Protein AF-A0A380DPL1-F1 (afdb_monomer)

Structure (mmCIF, N/CA/C/O backbone):
data_AF-A0A380DPL1-F1
#
_entry.id   AF-A0A380DPL1-F1
#
loop_
_atom_site.group_PDB
_atom_site.id
_atom_site.type_symbol
_atom_site.label_atom_id
_atom_site.label_alt_id
_atom_site.label_comp_id
_atom_site.label_asym_id
_atom_site.label_entity_id
_atom_site.label_seq_id
_atom_site.pdbx_PDB_ins_code
_atom_site.Cartn_x
_atom_site.Cartn_y
_atom_site.Cartn_z
_atom_site.occupancy
_atom_site.B_iso_or_equiv
_atom_site.auth_seq_id
_atom_site.auth_comp_id
_atom_site.auth_asym_id
_atom_site.auth_atom_id
_atom_site.pdbx_PDB_model_num
ATOM 1 N N . MET A 1 1 ? -5.074 -8.456 -5.745 1.00 85.00 1 MET A N 1
ATOM 2 C CA . MET A 1 1 ? -3.874 -8.531 -4.881 1.00 85.00 1 MET A CA 1
ATOM 3 C C . MET A 1 1 ? -4.237 -8.277 -3.425 1.00 85.00 1 MET A C 1
ATOM 5 O O . MET A 1 1 ? -4.186 -9.215 -2.650 1.00 85.00 1 MET A O 1
ATOM 9 N N . LEU A 1 2 ? -4.712 -7.082 -3.055 1.00 87.88 2 LEU A N 1
ATOM 10 C CA . LEU A 1 2 ? -4.949 -6.735 -1.643 1.00 87.88 2 LEU A CA 1
ATOM 11 C C . LEU A 1 2 ? -5.940 -7.654 -0.896 1.00 87.88 2 LEU A C 1
ATOM 13 O O . LEU A 1 2 ? -5.696 -7.966 0.258 1.00 87.88 2 LEU A O 1
ATOM 17 N N . HIS A 1 3 ? -7.007 -8.142 -1.541 1.00 87.31 3 HIS A N 1
ATOM 18 C CA . HIS A 1 3 ? -7.990 -9.024 -0.885 1.00 87.31 3 HIS A CA 1
ATOM 19 C C . HIS A 1 3 ? -7.442 -10.418 -0.524 1.00 87.31 3 HIS A C 1
ATOM 21 O O . HIS A 1 3 ? -7.768 -10.959 0.528 1.00 87.31 3 HIS A O 1
ATOM 27 N N . ASN A 1 4 ? -6.599 -10.995 -1.385 1.00 88.62 4 ASN A N 1
ATOM 28 C CA . ASN A 1 4 ? -6.141 -12.385 -1.254 1.00 88.62 4 ASN A CA 1
ATOM 29 C C . ASN A 1 4 ? -4.761 -12.498 -0.591 1.00 88.62 4 ASN A C 1
ATOM 31 O O . ASN A 1 4 ? -4.301 -13.603 -0.322 1.00 88.62 4 ASN A O 1
ATOM 35 N N . GLY A 1 5 ? -4.094 -11.366 -0.357 1.00 90.31 5 GLY A N 1
ATOM 36 C CA . GLY A 1 5 ? -2.655 -11.340 -0.128 1.00 90.31 5 GLY A CA 1
ATOM 37 C C . GLY A 1 5 ? -1.856 -11.536 -1.420 1.00 90.31 5 GLY A C 1
ATOM 38 O O . GLY A 1 5 ? -2.404 -11.850 -2.483 1.00 90.31 5 GLY A O 1
ATOM 39 N N . PHE A 1 6 ? -0.559 -11.260 -1.344 1.00 92.94 6 PHE A N 1
ATOM 40 C CA . PHE A 1 6 ? 0.377 -11.356 -2.463 1.00 92.94 6 PHE A CA 1
ATOM 41 C C . PHE A 1 6 ? 1.820 -11.441 -1.958 1.00 92.94 6 PHE A C 1
ATOM 43 O O . PHE A 1 6 ? 2.111 -11.048 -0.832 1.00 92.94 6 PHE A O 1
ATOM 50 N N . GLU A 1 7 ? 2.733 -11.907 -2.805 1.00 91.69 7 GLU A N 1
ATOM 51 C CA . GLU A 1 7 ? 4.172 -11.859 -2.535 1.00 91.69 7 GLU A CA 1
ATOM 52 C C . GLU A 1 7 ? 4.814 -10.689 -3.281 1.00 91.69 7 GLU A C 1
ATOM 54 O O . GLU A 1 7 ? 4.467 -10.405 -4.431 1.00 91.69 7 GLU A O 1
ATOM 59 N N . ILE A 1 8 ? 5.734 -9.989 -2.617 1.00 87.69 8 ILE A N 1
ATOM 60 C CA . ILE A 1 8 ? 6.501 -8.889 -3.202 1.00 87.69 8 ILE A CA 1
ATOM 61 C C . ILE A 1 8 ? 7.941 -8.941 -2.690 1.00 87.69 8 ILE A C 1
ATOM 63 O O . ILE A 1 8 ? 8.200 -8.873 -1.486 1.00 87.69 8 ILE A O 1
ATOM 67 N N . GLY A 1 9 ? 8.894 -9.142 -3.604 1.00 84.94 9 GLY A N 1
ATOM 68 C CA . GLY A 1 9 ? 10.265 -9.499 -3.234 1.00 84.94 9 GLY A CA 1
ATOM 69 C C . GLY A 1 9 ? 10.291 -10.772 -2.380 1.00 84.94 9 GLY A C 1
ATOM 70 O O . GLY A 1 9 ? 9.834 -11.821 -2.821 1.00 84.94 9 GLY A O 1
ATOM 71 N N . ASN A 1 10 ? 10.779 -10.658 -1.141 1.00 88.62 10 ASN A N 1
ATOM 72 C CA . ASN A 1 10 ? 10.839 -11.766 -0.176 1.00 88.62 10 ASN A CA 1
ATOM 73 C C . ASN A 1 10 ? 9.717 -11.713 0.880 1.00 88.62 10 ASN A C 1
ATOM 75 O O . ASN A 1 10 ? 9.723 -12.502 1.825 1.00 88.62 10 ASN A O 1
ATOM 79 N N . ALA A 1 11 ? 8.791 -10.755 0.778 1.00 86.94 11 ALA A N 1
ATOM 80 C CA . ALA A 1 11 ? 7.723 -10.568 1.750 1.00 86.94 11 ALA A CA 1
ATOM 81 C C . ALA A 1 11 ? 6.427 -11.235 1.279 1.00 86.94 11 ALA 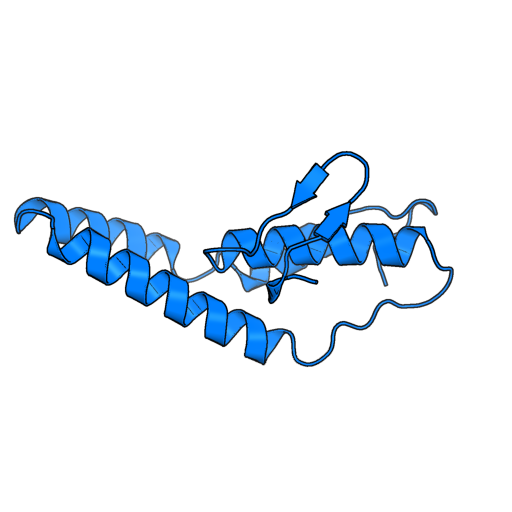A C 1
ATOM 83 O O . ALA A 1 11 ? 5.951 -10.967 0.176 1.00 86.94 11 ALA A O 1
ATOM 84 N N . ASN A 1 12 ? 5.819 -12.041 2.155 1.00 92.19 12 ASN A N 1
ATOM 85 C CA . ASN A 1 12 ? 4.455 -12.528 1.976 1.00 92.19 12 ASN A CA 1
ATOM 86 C C . ASN A 1 12 ? 3.483 -11.570 2.677 1.00 92.19 12 ASN A C 1
ATOM 88 O O . ASN A 1 12 ? 3.479 -11.440 3.904 1.00 92.19 12 ASN A O 1
ATOM 92 N N . VAL A 1 13 ? 2.701 -10.847 1.883 1.00 92.69 13 VAL A N 1
ATOM 93 C CA . VAL A 1 13 ? 1.848 -9.748 2.324 1.00 92.69 13 VAL A CA 1
ATOM 94 C C . VAL A 1 13 ? 0.413 -10.240 2.468 1.00 92.69 13 VAL A C 1
ATOM 96 O O . VAL A 1 13 ? -0.229 -10.645 1.502 1.00 92.69 13 VAL A O 1
ATOM 99 N N . THR A 1 14 ? -0.123 -10.170 3.686 1.00 93.44 14 THR A N 1
ATOM 100 C CA . THR A 1 14 ? -1.518 -10.533 3.975 1.00 93.44 14 THR A CA 1
ATOM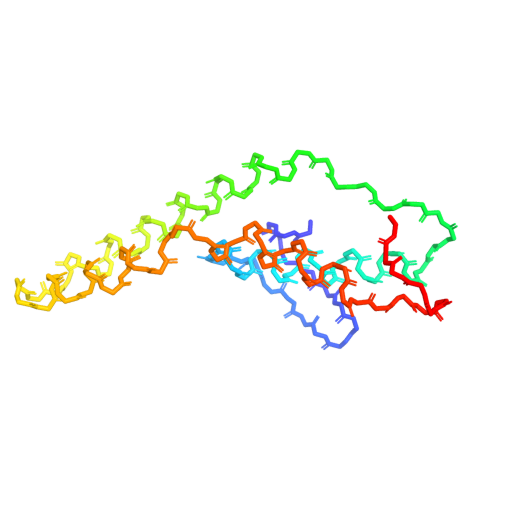 101 C C . THR A 1 14 ? -2.488 -9.390 3.680 1.00 93.44 14 THR A C 1
ATOM 103 O O . THR A 1 14 ? -2.093 -8.220 3.688 1.00 93.44 14 THR A O 1
ATOM 106 N N . SER A 1 15 ? -3.779 -9.717 3.534 1.00 91.06 15 SER A N 1
ATOM 107 C CA . SER A 1 15 ? -4.840 -8.719 3.349 1.00 91.06 15 SER A CA 1
ATOM 108 C C . SER A 1 15 ? -4.795 -7.628 4.429 1.00 91.06 15 SER A C 1
ATOM 110 O O . SER A 1 15 ? -4.709 -7.949 5.623 1.00 91.06 15 SER A O 1
ATOM 112 N N . PRO A 1 16 ? -4.873 -6.343 4.043 1.00 89.06 16 PRO A N 1
ATOM 113 C CA . PRO A 1 16 ? -4.800 -5.239 4.986 1.00 89.06 16 PRO A CA 1
ATOM 114 C C . PRO A 1 16 ? -6.036 -5.223 5.894 1.00 89.06 16 PRO A C 1
ATOM 116 O O . PRO A 1 16 ? -7.142 -5.565 5.478 1.00 89.06 16 PRO A O 1
ATOM 119 N N . LYS A 1 17 ? -5.839 -4.817 7.154 1.00 84.94 17 LYS A N 1
ATOM 120 C CA . LYS A 1 17 ? -6.903 -4.695 8.176 1.00 84.94 17 LYS A CA 1
ATOM 121 C C . LYS A 1 17 ? -7.194 -3.245 8.577 1.00 84.94 17 LYS A C 1
ATOM 123 O O . LYS A 1 17 ? -7.996 -3.004 9.479 1.00 84.94 17 LYS A O 1
ATOM 128 N N . SER A 1 18 ? -6.510 -2.296 7.939 1.00 82.19 18 SER A N 1
ATOM 129 C CA . SER A 1 18 ? -6.671 -0.860 8.148 1.00 82.19 18 SER A CA 1
ATOM 130 C C . SER A 1 18 ? -6.430 -0.094 6.847 1.00 82.19 18 SER A C 1
ATOM 132 O O . SER A 1 18 ? -5.731 -0.594 5.958 1.00 82.19 18 SER A O 1
ATOM 134 N N . ILE A 1 19 ? -6.969 1.123 6.749 1.00 81.56 19 ILE A N 1
ATOM 135 C CA . ILE A 1 19 ? -6.722 2.020 5.612 1.00 81.56 19 ILE A CA 1
ATOM 136 C C . ILE A 1 19 ? -5.234 2.368 5.463 1.00 81.56 19 ILE A C 1
ATOM 138 O O . ILE A 1 19 ? -4.728 2.381 4.348 1.00 81.56 19 ILE A O 1
ATOM 142 N N . GLN A 1 20 ? -4.507 2.544 6.569 1.00 81.12 20 GLN A N 1
ATOM 143 C CA . GLN A 1 20 ? -3.071 2.837 6.551 1.00 81.12 20 GLN A CA 1
ATOM 144 C C . GLN A 1 20 ? -2.271 1.673 5.961 1.00 81.12 20 GLN A C 1
ATOM 146 O O . GLN A 1 20 ? -1.448 1.867 5.072 1.00 81.12 20 GLN A O 1
ATOM 151 N N . THR A 1 21 ? -2.543 0.443 6.411 1.00 85.00 21 THR A N 1
ATOM 152 C CA . THR A 1 21 ? -1.871 -0.748 5.869 1.00 85.00 21 THR A CA 1
ATOM 153 C C . THR A 1 21 ? -2.207 -0.946 4.392 1.00 85.00 21 THR A C 1
ATOM 155 O O . THR A 1 21 ? -1.332 -1.304 3.612 1.00 85.00 21 THR A O 1
ATOM 158 N N . ALA A 1 22 ? -3.460 -0.701 4.001 1.00 86.94 22 ALA A N 1
ATOM 159 C CA . ALA A 1 22 ? -3.877 -0.768 2.606 1.00 86.94 22 ALA A CA 1
ATOM 160 C C . ALA A 1 22 ? -3.144 0.263 1.733 1.00 86.94 22 ALA A C 1
ATOM 162 O O . ALA A 1 22 ? -2.661 -0.101 0.665 1.00 86.94 22 ALA A O 1
ATOM 163 N N . SER A 1 23 ? -3.029 1.507 2.208 1.00 85.62 23 SER A N 1
ATOM 164 C CA . SER A 1 23 ? -2.307 2.595 1.541 1.00 85.62 23 SER A CA 1
ATOM 165 C C . SER A 1 23 ? -0.838 2.231 1.307 1.00 85.62 23 SER A C 1
ATOM 167 O O . SER A 1 23 ? -0.389 2.180 0.166 1.00 85.62 23 SER A O 1
ATOM 169 N N . ALA A 1 24 ? -0.124 1.825 2.362 1.00 85.62 24 ALA A N 1
ATOM 170 C CA . ALA A 1 24 ? 1.285 1.445 2.268 1.00 85.62 24 ALA A CA 1
ATOM 171 C C . ALA A 1 24 ? 1.517 0.253 1.318 1.00 85.62 24 ALA A C 1
ATOM 173 O O . ALA A 1 24 ? 2.454 0.246 0.523 1.00 85.62 24 ALA A O 1
ATOM 174 N N . GLN A 1 25 ? 0.649 -0.765 1.356 1.00 89.75 25 GLN A N 1
ATOM 175 C CA . GLN A 1 25 ? 0.737 -1.894 0.422 1.00 89.75 25 GLN A CA 1
ATOM 176 C C . GLN A 1 25 ? 0.506 -1.454 -1.029 1.00 89.75 25 GLN A C 1
ATOM 178 O O . GLN A 1 25 ? 1.160 -1.967 -1.935 1.00 89.75 25 GLN A O 1
ATOM 183 N N . LEU A 1 26 ? -0.403 -0.506 -1.253 1.00 90.06 26 LEU A N 1
ATOM 184 C CA . LEU A 1 26 ? -0.696 0.039 -2.574 1.00 90.06 26 LEU A CA 1
ATOM 185 C C . LEU A 1 26 ? 0.499 0.809 -3.144 1.00 90.06 26 LEU A C 1
ATOM 187 O O . LEU A 1 26 ? 0.866 0.588 -4.295 1.00 90.06 26 LEU A O 1
ATOM 191 N N . VAL A 1 27 ? 1.161 1.619 -2.316 1.00 87.94 27 VAL A N 1
ATOM 192 C CA . VAL A 1 27 ? 2.416 2.305 -2.658 1.00 87.94 27 VAL A CA 1
ATOM 193 C C . VAL A 1 27 ? 3.495 1.314 -3.090 1.00 87.94 27 VAL A C 1
ATOM 195 O O . VAL A 1 27 ? 4.124 1.492 -4.132 1.00 87.94 27 VAL A O 1
ATOM 198 N N . GLN A 1 28 ? 3.681 0.233 -2.328 1.00 88.12 28 GLN A N 1
ATOM 199 C CA . GLN A 1 28 ? 4.668 -0.797 -2.663 1.00 88.12 28 GLN A CA 1
ATOM 200 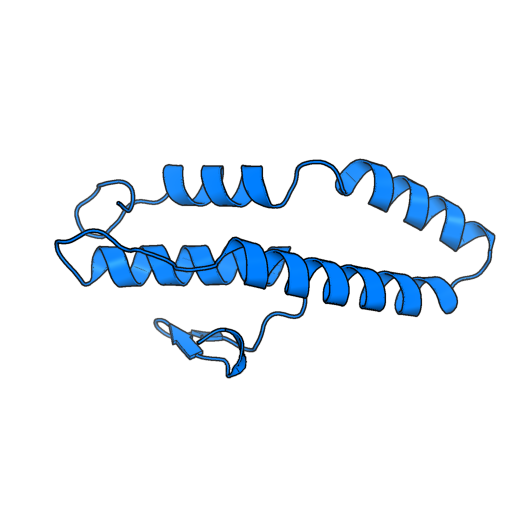C C . GLN A 1 28 ? 4.346 -1.502 -3.984 1.00 88.12 28 GLN A C 1
ATOM 202 O O . GLN A 1 28 ? 5.254 -1.796 -4.762 1.00 88.12 28 GLN A O 1
ATOM 207 N N . ILE A 1 29 ? 3.065 -1.756 -4.268 1.00 89.62 29 ILE A N 1
ATOM 208 C CA . ILE A 1 29 ? 2.640 -2.320 -5.554 1.00 89.62 29 ILE A CA 1
ATOM 209 C C . ILE A 1 29 ? 2.979 -1.353 -6.692 1.00 89.62 29 ILE A C 1
ATOM 211 O O . ILE A 1 29 ? 3.612 -1.781 -7.654 1.00 89.62 29 ILE A O 1
ATOM 215 N N . ILE A 1 30 ? 2.620 -0.069 -6.573 1.00 88.00 30 ILE A N 1
ATOM 216 C CA . ILE A 1 30 ? 2.912 0.948 -7.597 1.00 88.00 30 ILE A CA 1
ATOM 217 C C . ILE A 1 30 ? 4.418 1.025 -7.852 1.00 88.00 30 ILE A C 1
ATOM 219 O O . ILE A 1 30 ? 4.848 0.907 -8.994 1.00 88.00 30 ILE A O 1
ATOM 223 N N . ALA A 1 31 ? 5.234 1.131 -6.802 1.00 86.94 31 ALA A N 1
ATOM 224 C CA . ALA A 1 31 ? 6.685 1.216 -6.941 1.00 86.94 31 ALA A CA 1
ATOM 225 C C . ALA A 1 31 ? 7.278 0.011 -7.694 1.00 86.94 31 ALA A C 1
ATOM 227 O O . ALA A 1 31 ? 8.139 0.186 -8.558 1.00 86.94 31 ALA A O 1
ATOM 228 N N . ASN A 1 32 ? 6.802 -1.205 -7.408 1.00 87.19 32 ASN A N 1
ATOM 229 C CA . ASN A 1 32 ? 7.294 -2.421 -8.058 1.00 87.19 32 ASN A CA 1
ATOM 230 C C . ASN A 1 32 ? 6.790 -2.577 -9.496 1.00 87.19 32 ASN A C 1
ATOM 232 O O . ASN A 1 32 ? 7.568 -2.958 -10.372 1.00 87.19 32 ASN A O 1
ATOM 236 N N . VAL A 1 33 ? 5.522 -2.249 -9.759 1.00 88.44 33 VAL A N 1
ATOM 237 C CA . VAL A 1 33 ? 4.961 -2.265 -11.117 1.00 88.44 33 VAL A CA 1
ATOM 238 C C . VAL A 1 33 ? 5.678 -1.231 -11.980 1.00 88.44 33 VAL A C 1
ATOM 240 O O . VAL A 1 33 ? 6.238 -1.606 -13.005 1.00 88.44 33 VAL A O 1
ATOM 243 N N . SER A 1 34 ? 5.772 0.024 -11.530 1.00 86.81 34 SER A N 1
ATOM 244 C CA . SER A 1 34 ? 6.461 1.103 -12.251 1.00 86.81 34 SER A CA 1
ATOM 245 C C . SER A 1 34 ? 7.962 0.851 -12.426 1.00 86.81 34 SER A C 1
ATOM 247 O O . SER A 1 34 ? 8.555 1.346 -13.375 1.00 86.81 34 SER A O 1
ATOM 249 N N . SER A 1 35 ? 8.592 0.061 -11.553 1.00 86.06 35 SER A N 1
ATOM 250 C CA . SER A 1 35 ? 9.994 -0.359 -11.720 1.00 86.06 35 SER A CA 1
ATOM 251 C C . SER A 1 35 ? 10.177 -1.519 -12.702 1.00 86.06 35 SER A C 1
ATOM 253 O O . SER A 1 35 ? 11.277 -1.730 -13.204 1.00 86.06 35 SER A O 1
ATOM 255 N N . SER A 1 36 ? 9.110 -2.268 -12.988 1.00 85.69 36 SER A N 1
ATOM 256 C CA . SER A 1 36 ? 9.132 -3.452 -13.858 1.00 85.69 36 SER A CA 1
ATOM 257 C C . SER A 1 36 ? 8.579 -3.179 -15.260 1.00 85.69 36 SER A C 1
ATOM 259 O O . SER A 1 36 ? 8.520 -4.087 -16.089 1.00 85.69 36 SER A O 1
ATOM 261 N N . GLN A 1 37 ? 8.164 -1.943 -15.540 1.00 81.75 37 GLN A N 1
ATOM 262 C CA . GLN A 1 37 ? 7.639 -1.521 -16.834 1.00 81.75 37 GLN A CA 1
ATOM 263 C C . GLN A 1 37 ? 8.151 -0.123 -17.201 1.00 81.75 37 GLN A C 1
ATOM 265 O O . GLN A 1 37 ? 8.545 0.656 -16.344 1.00 81.75 37 GLN A O 1
ATOM 270 N N . TYR A 1 38 ? 8.107 0.218 -18.488 1.00 78.19 38 TYR A N 1
ATOM 271 C CA . TYR A 1 38 ? 8.536 1.531 -18.993 1.00 78.19 38 TYR A CA 1
ATOM 272 C C . TYR A 1 38 ? 7.369 2.515 -19.215 1.00 78.19 38 TYR A C 1
ATOM 274 O O . TYR A 1 38 ? 7.559 3.565 -19.823 1.00 78.19 38 TYR A O 1
ATOM 282 N N . GLY A 1 39 ? 6.155 2.164 -18.775 1.00 81.88 39 GLY A N 1
ATOM 283 C CA . GLY A 1 39 ? 4.934 2.962 -18.938 1.00 81.88 39 GLY A CA 1
ATOM 284 C C . GLY A 1 39 ? 4.279 3.347 -17.608 1.00 81.88 39 GLY A C 1
ATOM 285 O O . GLY A 1 39 ? 4.699 2.892 -16.545 1.00 81.88 39 GLY A O 1
ATOM 286 N N . GLY A 1 40 ? 3.224 4.164 -17.677 1.00 79.44 40 GLY A N 1
ATOM 287 C CA . GLY A 1 40 ? 2.482 4.622 -16.496 1.00 79.44 40 GLY A CA 1
ATOM 288 C C . GLY A 1 40 ? 1.715 3.503 -15.783 1.00 79.44 40 GLY A C 1
ATOM 289 O O . GLY A 1 40 ? 1.243 2.553 -16.416 1.00 79.44 40 GLY A O 1
ATOM 290 N N . CYS A 1 41 ? 1.588 3.614 -14.462 1.00 83.88 41 CYS A N 1
ATOM 291 C CA . CYS A 1 41 ? 0.854 2.682 -13.614 1.00 83.88 41 CYS A CA 1
ATOM 292 C C . CYS A 1 41 ? -0.484 3.296 -13.185 1.00 83.88 41 CYS A C 1
ATOM 294 O O . CYS A 1 41 ? -0.546 4.194 -12.352 1.00 83.88 41 CYS A O 1
ATOM 296 N N . THR A 1 42 ? -1.593 2.777 -13.713 1.00 87.44 42 THR A N 1
ATOM 297 C CA . THR A 1 42 ? -2.936 3.224 -13.313 1.00 87.44 42 THR A CA 1
ATOM 298 C C . THR A 1 42 ? -3.549 2.271 -12.295 1.00 87.44 42 THR A C 1
ATOM 300 O O . THR A 1 42 ? -3.621 1.064 -12.523 1.00 87.44 42 THR A O 1
ATOM 303 N N . VAL A 1 43 ? -4.060 2.827 -11.195 1.00 84.62 43 VAL 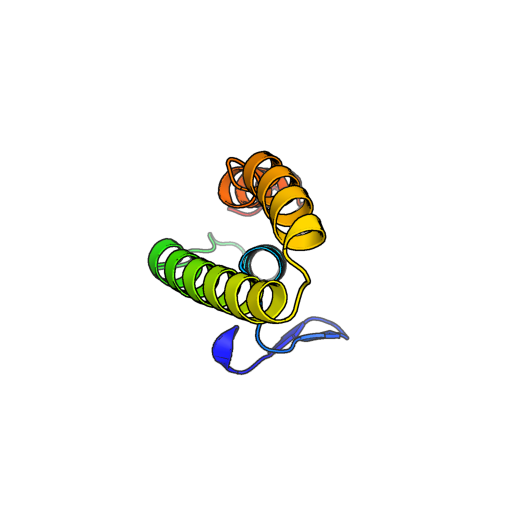A N 1
ATOM 304 C CA . VAL A 1 43 ? -4.849 2.093 -10.201 1.00 84.62 43 VAL A CA 1
ATOM 305 C C . VAL A 1 43 ? -6.300 2.562 -10.267 1.00 84.62 43 VAL A C 1
ATOM 307 O O . VAL A 1 43 ? -6.644 3.637 -9.780 1.00 84.62 43 VAL A O 1
ATOM 310 N N . ASP A 1 44 ? -7.160 1.753 -10.883 1.00 87.19 44 ASP A N 1
ATOM 311 C CA . ASP A 1 44 ? -8.580 2.081 -11.034 1.00 87.19 44 ASP A CA 1
ATOM 312 C C . ASP A 1 44 ? -9.360 1.938 -9.714 1.00 87.19 44 ASP A C 1
ATOM 314 O O . ASP A 1 44 ? -9.091 1.052 -8.898 1.00 87.19 44 ASP A O 1
ATOM 318 N N . ARG A 1 45 ? -10.355 2.815 -9.518 1.00 83.75 45 ARG A N 1
ATOM 319 C CA . ARG A 1 45 ? -11.314 2.803 -8.390 1.00 83.75 45 ARG A CA 1
ATOM 320 C C . ARG A 1 45 ? -10.675 2.707 -7.002 1.00 83.75 45 ARG A C 1
ATOM 322 O O . ARG A 1 45 ? -11.291 2.195 -6.061 1.00 83.75 45 ARG A O 1
ATOM 329 N N . VAL A 1 46 ? -9.471 3.260 -6.842 1.00 82.06 46 VAL A N 1
ATOM 330 C CA . VAL A 1 46 ? -8.745 3.237 -5.566 1.00 82.06 46 VAL A CA 1
ATOM 331 C C . VAL A 1 46 ? -9.557 3.879 -4.440 1.00 82.06 46 VAL A C 1
ATOM 333 O O . VAL A 1 46 ? -9.609 3.354 -3.332 1.00 82.06 46 VAL A O 1
ATOM 336 N N . THR A 1 47 ? -10.300 4.944 -4.748 1.00 75.56 47 THR 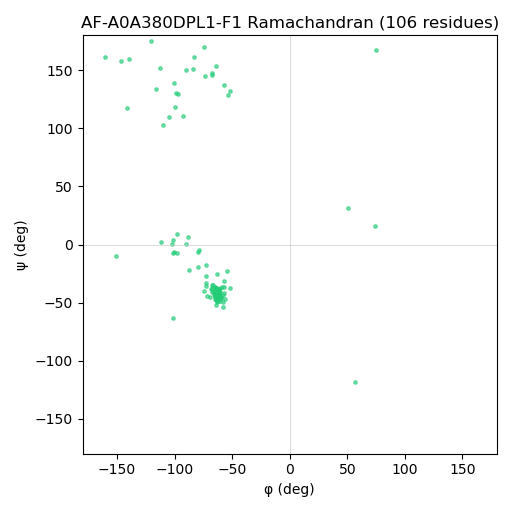A N 1
ATOM 337 C CA . THR A 1 47 ? -11.160 5.647 -3.791 1.00 75.56 47 THR A CA 1
ATOM 338 C C . THR A 1 47 ? -12.258 4.740 -3.239 1.00 75.56 47 THR A C 1
ATOM 340 O O . THR A 1 47 ? -12.481 4.717 -2.033 1.00 75.56 47 THR A O 1
ATOM 343 N N . ASN A 1 48 ? -12.917 3.935 -4.085 1.00 78.81 48 ASN A N 1
ATOM 344 C CA . ASN A 1 48 ? -13.942 2.993 -3.621 1.00 78.81 48 ASN A CA 1
ATOM 345 C C . ASN A 1 48 ? -13.353 1.961 -2.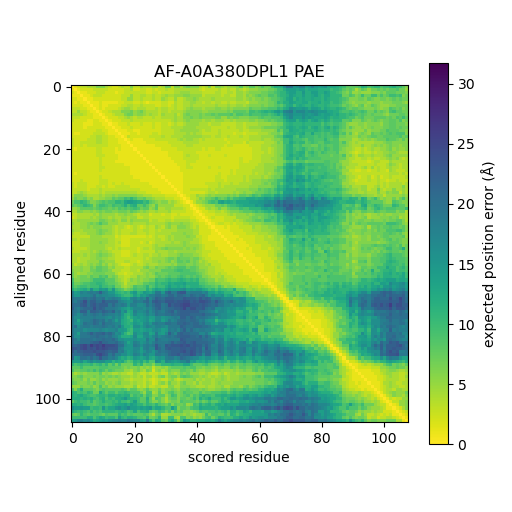653 1.00 78.81 48 ASN A C 1
ATOM 347 O O . ASN A 1 48 ? -13.987 1.603 -1.661 1.00 78.81 48 ASN A O 1
ATOM 351 N N . TYR A 1 49 ? -12.137 1.498 -2.939 1.00 82.31 49 TYR A N 1
ATOM 352 C CA . TYR A 1 49 ? -11.444 0.546 -2.086 1.00 82.31 49 TYR A CA 1
ATOM 353 C C . TYR A 1 49 ? -11.015 1.171 -0.748 1.00 82.31 49 TYR A C 1
ATOM 355 O O . TYR A 1 49 ? -11.259 0.584 0.308 1.00 82.31 49 TYR A O 1
ATOM 363 N N . LEU A 1 50 ? -10.438 2.377 -0.764 1.00 78.38 50 LEU A N 1
ATOM 364 C CA . LEU A 1 50 ? -10.027 3.091 0.450 1.00 78.38 50 LEU A CA 1
ATOM 365 C C . LEU A 1 50 ? -11.220 3.429 1.354 1.00 78.38 50 LEU A C 1
ATOM 367 O O . LEU A 1 50 ? -11.120 3.262 2.569 1.00 78.38 50 LEU A O 1
ATOM 371 N N . VAL A 1 51 ? -12.372 3.798 0.781 1.00 78.69 51 VAL A N 1
ATOM 372 C CA . VAL A 1 51 ? -13.622 3.995 1.538 1.00 78.69 51 VAL A CA 1
ATOM 373 C C . VAL A 1 51 ? -14.035 2.709 2.260 1.00 78.69 51 VAL A C 1
ATOM 375 O O . VAL A 1 51 ? -14.307 2.736 3.459 1.00 78.69 51 VAL A O 1
ATOM 378 N N . HIS A 1 52 ? -13.996 1.561 1.580 1.00 79.94 52 HIS A N 1
ATOM 379 C CA . HIS A 1 52 ? -14.307 0.278 2.214 1.00 79.94 52 HIS A CA 1
ATOM 380 C C . HIS A 1 52 ? -13.333 -0.062 3.360 1.00 79.94 52 HIS A C 1
ATOM 382 O O . HIS A 1 52 ? -13.745 -0.522 4.428 1.00 79.94 52 HIS A O 1
ATOM 388 N N . MET A 1 53 ? -12.038 0.215 3.179 1.00 79.31 53 MET A N 1
ATOM 389 C CA . MET A 1 53 ? -11.027 0.022 4.226 1.00 79.31 53 MET A CA 1
ATOM 390 C C . MET A 1 53 ? -11.213 0.977 5.412 1.00 79.31 53 MET A C 1
ATOM 392 O O . MET A 1 53 ? -10.975 0.587 6.561 1.00 79.31 53 MET A O 1
ATOM 396 N N . HIS A 1 54 ? -11.662 2.209 5.166 1.00 77.12 54 HIS A N 1
ATOM 397 C CA . HIS A 1 54 ? -12.005 3.160 6.221 1.00 77.12 54 HIS A CA 1
ATOM 398 C C . HIS A 1 54 ? -13.149 2.627 7.094 1.00 77.12 54 HIS A C 1
ATOM 400 O O . HIS A 1 54 ? -13.052 2.676 8.322 1.00 77.12 54 HIS A O 1
ATOM 406 N N . ASP A 1 55 ? -14.189 2.052 6.488 1.00 77.38 55 ASP A N 1
ATOM 407 C CA . ASP A 1 55 ? -15.324 1.484 7.222 1.00 77.38 55 ASP A CA 1
ATOM 408 C C . ASP A 1 55 ? -14.921 0.276 8.077 1.00 77.38 55 ASP A C 1
ATOM 410 O O . ASP A 1 55 ? -15.302 0.194 9.247 1.00 77.38 55 ASP A O 1
ATOM 414 N N . ILE A 1 56 ? -14.073 -0.615 7.551 1.00 78.06 56 ILE A N 1
ATOM 415 C CA . ILE A 1 56 ? -13.509 -1.735 8.325 1.00 78.06 56 ILE A CA 1
ATOM 416 C C . ILE A 1 56 ? -12.684 -1.216 9.506 1.00 78.06 56 ILE A C 1
ATOM 418 O O . ILE A 1 56 ? -12.845 -1.682 10.636 1.00 78.06 56 ILE A O 1
ATOM 422 N N . THR A 1 57 ? -11.826 -0.223 9.263 1.00 77.25 57 THR A N 1
ATOM 423 C CA . THR A 1 57 ? -11.004 0.400 10.310 1.00 77.25 57 THR A CA 1
ATOM 424 C C . THR A 1 57 ? -11.890 1.006 11.396 1.00 77.25 57 THR A C 1
ATOM 426 O O . THR A 1 57 ? -11.657 0.792 12.586 1.00 77.25 57 THR A O 1
ATOM 429 N N . LYS A 1 58 ? -12.942 1.728 10.998 1.00 79.25 58 LYS A N 1
ATOM 430 C CA . LYS A 1 58 ? -13.909 2.338 11.911 1.00 79.25 58 LYS A CA 1
ATOM 431 C C . LYS A 1 58 ? -14.620 1.281 12.757 1.00 79.25 58 LYS A C 1
ATOM 433 O O . LYS A 1 58 ? -14.638 1.427 13.976 1.00 79.25 58 LYS A O 1
ATOM 438 N N . ASN A 1 59 ? -15.125 0.215 12.140 1.00 79.25 59 ASN A N 1
ATOM 439 C CA . ASN A 1 59 ? -15.796 -0.874 12.847 1.00 79.25 59 ASN A CA 1
ATOM 440 C C . ASN A 1 59 ? -14.861 -1.553 13.865 1.00 79.25 59 ASN A C 1
ATOM 442 O O . ASN A 1 59 ? -15.220 -1.738 15.025 1.00 79.25 59 ASN A O 1
ATOM 446 N N . ASN A 1 60 ? -13.613 -1.837 13.478 1.00 76.00 60 ASN A N 1
ATOM 447 C CA . ASN A 1 60 ? -12.615 -2.425 14.378 1.00 76.00 60 ASN A CA 1
ATOM 448 C C . ASN A 1 60 ? -12.301 -1.517 15.578 1.00 76.00 60 ASN A C 1
ATOM 450 O O . ASN A 1 60 ? -12.150 -2.000 16.705 1.00 76.00 60 ASN A O 1
ATOM 454 N N . ILE A 1 61 ? -12.221 -0.200 15.356 1.00 76.69 61 ILE A N 1
ATOM 455 C CA . ILE A 1 61 ? -12.040 0.786 16.428 1.00 76.69 61 ILE A CA 1
ATOM 456 C C . ILE A 1 61 ? -13.260 0.802 17.355 1.00 76.69 61 ILE A C 1
ATOM 458 O O . ILE A 1 61 ? -13.082 0.808 18.569 1.00 76.69 61 ILE A O 1
ATOM 462 N N . GLU A 1 62 ? -14.480 0.785 16.817 1.00 78.44 62 GLU A N 1
ATOM 463 C CA . GLU A 1 62 ? -15.716 0.777 17.610 1.00 78.44 62 GLU A CA 1
ATOM 464 C C . GLU A 1 62 ? -15.830 -0.484 18.480 1.00 78.44 62 GLU A C 1
ATOM 466 O O . GLU A 1 62 ? -16.080 -0.370 19.682 1.00 78.44 62 GLU A O 1
ATOM 471 N N . ILE A 1 63 ? -15.538 -1.664 17.922 1.00 76.25 63 ILE A N 1
ATOM 472 C CA . ILE A 1 63 ? -15.479 -2.941 18.658 1.00 76.25 63 ILE A CA 1
ATOM 473 C C . ILE A 1 63 ? -14.404 -2.898 19.755 1.00 76.25 63 ILE A C 1
ATOM 475 O O . ILE A 1 63 ? -14.611 -3.350 20.881 1.00 76.25 63 ILE A O 1
ATOM 479 N N . SER A 1 64 ? -13.234 -2.335 19.453 1.00 73.81 64 SER A N 1
ATOM 480 C CA . SER A 1 64 ? -12.155 -2.218 20.440 1.00 73.81 64 SER A CA 1
ATOM 481 C C . SER A 1 64 ? -12.539 -1.257 21.565 1.00 73.81 64 SER A C 1
ATOM 483 O O . SER A 1 64 ? -12.296 -1.533 22.739 1.00 73.81 64 SER A O 1
ATOM 485 N N . GLN A 1 65 ? -13.194 -0.145 21.225 1.00 7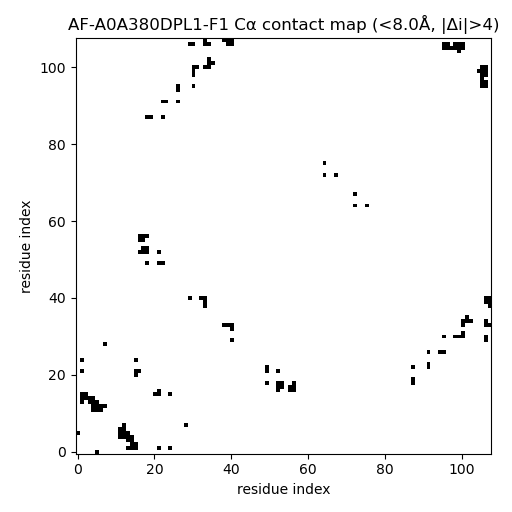4.31 65 GLN A N 1
ATOM 486 C CA . GLN A 1 65 ? -13.672 0.828 22.195 1.00 74.31 65 GLN A CA 1
ATOM 487 C C . GLN A 1 65 ? -14.799 0.267 23.052 1.00 74.31 65 GLN A C 1
ATOM 489 O O . GLN A 1 65 ? -14.806 0.564 24.241 1.00 74.31 65 GLN A O 1
ATOM 494 N N . SER A 1 66 ? -15.730 -0.542 22.532 1.00 71.25 66 SER A N 1
ATOM 495 C CA . SER A 1 66 ? -16.852 -1.064 23.328 1.00 71.25 66 SER A CA 1
ATOM 496 C C . SER A 1 66 ? -16.392 -1.838 24.567 1.00 71.25 66 SER A C 1
ATOM 498 O O . SER A 1 66 ? -17.045 -1.720 25.605 1.00 71.25 66 SER A O 1
ATOM 500 N N . ASN A 1 67 ? -15.229 -2.492 24.484 1.00 67.25 67 ASN A N 1
ATOM 501 C CA . ASN A 1 67 ? -14.594 -3.271 25.553 1.00 67.25 67 ASN A CA 1
ATOM 502 C C . ASN A 1 67 ? -13.846 -2.425 26.609 1.00 67.25 67 ASN A C 1
ATOM 504 O O . ASN A 1 67 ? -13.387 -2.966 27.613 1.00 67.25 67 ASN A O 1
ATOM 508 N N . LEU A 1 68 ? -13.723 -1.105 26.419 1.00 71.25 68 LEU A N 1
ATOM 509 C CA . LEU A 1 68 ? -13.064 -0.191 27.362 1.00 71.25 68 LEU A CA 1
ATOM 510 C C . LEU A 1 68 ? -14.035 0.385 28.409 1.00 71.25 68 LEU A C 1
ATOM 512 O O . LEU A 1 68 ? -15.213 0.649 28.137 1.00 71.25 68 LEU A O 1
ATOM 516 N N . SER A 1 69 ? -13.506 0.680 29.603 1.00 75.44 69 SER A N 1
ATOM 517 C CA . SER A 1 69 ? -14.229 1.447 30.626 1.00 75.44 69 SER A CA 1
ATOM 518 C C . SER A 1 69 ? -14.523 2.881 30.142 1.00 75.44 69 SER A C 1
ATOM 520 O O . SER A 1 69 ? -13.812 3.430 29.296 1.00 75.44 69 SER A O 1
ATOM 522 N N . LYS A 1 70 ? -15.581 3.512 30.676 1.00 69.75 70 LYS A N 1
ATOM 523 C CA . LYS A 1 70 ? -16.077 4.837 30.233 1.00 69.75 70 LYS A CA 1
ATOM 524 C C . LYS A 1 70 ? -14.996 5.933 30.182 1.00 69.75 70 LYS A C 1
ATOM 526 O O . LYS A 1 70 ? -15.017 6.735 29.254 1.00 69.75 70 LYS A O 1
ATOM 531 N N . ASN A 1 71 ? -14.047 5.946 31.122 1.00 63.50 71 ASN A N 1
ATOM 532 C CA . ASN A 1 71 ? -12.979 6.957 31.170 1.00 63.50 71 ASN A CA 1
ATOM 533 C C . ASN A 1 71 ? -11.916 6.760 30.076 1.00 63.50 71 ASN A C 1
ATOM 535 O O . ASN A 1 71 ? -11.426 7.733 29.510 1.00 63.50 71 ASN A O 1
ATOM 539 N N . LEU A 1 72 ? -11.602 5.511 29.726 1.00 66.75 72 LEU A N 1
ATOM 540 C CA . LEU A 1 72 ? -10.654 5.188 28.655 1.00 66.75 72 LEU A CA 1
ATOM 541 C C . LEU A 1 72 ? -11.240 5.479 27.263 1.00 66.75 72 LEU A C 1
ATOM 543 O O . LEU A 1 72 ? -10.515 5.928 26.376 1.00 66.75 72 LEU A O 1
ATOM 547 N N . LYS A 1 73 ? -12.558 5.310 27.079 1.00 67.69 73 LYS A N 1
ATOM 548 C CA . LYS A 1 73 ? -13.256 5.642 25.820 1.00 67.69 73 LYS A CA 1
ATOM 549 C C . LYS A 1 73 ? -13.087 7.110 25.418 1.00 67.69 73 LYS A C 1
ATOM 551 O O . LYS A 1 73 ? -12.822 7.386 24.251 1.00 67.69 73 LYS A O 1
ATOM 556 N N . LEU A 1 74 ? -13.207 8.041 26.369 1.00 63.28 74 LEU A N 1
ATOM 557 C CA . LEU A 1 74 ? -13.104 9.479 26.095 1.00 63.28 74 LEU A CA 1
ATOM 558 C C . LEU A 1 74 ? -11.697 9.865 25.608 1.00 63.28 74 LEU A C 1
ATOM 560 O O . LEU A 1 74 ? -11.557 10.583 24.621 1.00 63.28 74 LEU A O 1
ATOM 564 N N . ILE A 1 75 ? -10.659 9.334 26.261 1.00 63.91 75 ILE A N 1
ATOM 565 C CA . ILE A 1 75 ? -9.252 9.579 25.908 1.00 63.91 75 ILE A CA 1
ATOM 566 C C . ILE A 1 75 ? -8.951 9.027 24.510 1.00 63.91 75 ILE A C 1
ATOM 568 O O . ILE A 1 75 ? -8.405 9.732 23.663 1.00 63.91 75 ILE A O 1
ATOM 572 N N . VAL A 1 76 ? -9.378 7.792 24.233 1.00 67.94 76 VAL A N 1
ATOM 573 C CA . VAL A 1 76 ? -9.189 7.152 22.925 1.00 67.94 76 VAL A CA 1
ATOM 574 C C . VAL A 1 76 ? -9.969 7.878 21.822 1.00 67.94 76 VAL A C 1
ATOM 576 O O . VAL A 1 76 ? -9.462 8.013 20.710 1.00 67.94 76 VAL A O 1
ATOM 579 N N . MET A 1 77 ? -11.173 8.391 22.096 1.00 67.19 77 MET A N 1
ATOM 580 C CA . MET A 1 77 ? -11.912 9.211 21.127 1.00 67.19 77 MET A CA 1
ATOM 581 C C . MET A 1 77 ? -11.199 10.527 20.812 1.00 67.19 77 MET A C 1
ATOM 583 O O . MET A 1 77 ? -11.144 10.900 19.644 1.00 67.19 77 MET A O 1
ATOM 587 N N . LEU A 1 78 ? -10.655 11.223 21.814 1.00 59.25 78 LEU A N 1
ATOM 588 C CA . LEU A 1 78 ? -9.948 12.492 21.610 1.00 59.25 78 LEU A CA 1
ATOM 589 C C . LEU A 1 78 ? -8.666 12.303 20.789 1.00 59.25 78 LEU A C 1
ATOM 591 O O . LEU A 1 78 ? -8.448 13.047 19.835 1.00 59.25 78 LEU A O 1
ATOM 595 N N . ILE A 1 79 ? -7.883 11.264 21.098 1.00 61.72 79 ILE A N 1
ATOM 596 C CA . ILE A 1 79 ? -6.675 10.896 20.342 1.00 61.72 79 ILE A CA 1
ATOM 597 C C . ILE A 1 79 ? -7.038 10.531 18.899 1.00 61.72 79 ILE A C 1
ATOM 599 O O . ILE A 1 79 ? -6.466 11.059 17.951 1.00 61.72 79 ILE A O 1
ATOM 603 N N . ASN A 1 80 ? -8.043 9.674 18.706 1.00 64.00 80 ASN A N 1
ATOM 604 C CA . ASN A 1 80 ? -8.461 9.287 17.360 1.00 64.00 80 ASN A CA 1
ATOM 605 C C . ASN A 1 80 ? -9.008 10.472 16.565 1.00 64.00 80 ASN A C 1
ATOM 607 O O . ASN A 1 80 ? -8.764 10.551 15.368 1.00 64.00 80 ASN A O 1
ATOM 611 N N . LYS A 1 81 ? -9.734 11.396 17.205 1.00 62.75 81 LYS A N 1
ATOM 612 C CA . LYS A 1 81 ? -10.279 12.586 16.548 1.00 62.75 81 LYS A CA 1
ATOM 613 C C . LYS A 1 81 ? -9.182 13.551 16.099 1.00 62.75 81 LYS A C 1
ATOM 615 O O . LYS A 1 81 ? -9.349 14.147 15.043 1.00 62.75 81 LYS A O 1
ATOM 620 N N . SER A 1 82 ? -8.075 13.677 16.837 1.00 51.25 82 SER A N 1
ATOM 621 C CA . SER A 1 82 ? -6.941 14.494 16.381 1.00 51.25 82 SER A CA 1
ATOM 622 C C . SER A 1 82 ? -6.164 13.838 15.236 1.00 51.25 82 SER A C 1
ATOM 624 O O . SER A 1 82 ? -5.568 14.542 14.432 1.00 51.25 82 SER A O 1
ATOM 626 N N . LEU A 1 83 ? -6.179 12.504 15.146 1.00 53.03 83 LEU A N 1
ATOM 627 C CA . LEU A 1 83 ? -5.475 11.741 14.108 1.00 53.03 83 LEU A CA 1
ATOM 628 C C . LEU A 1 83 ? -6.299 11.540 12.820 1.00 53.03 83 LEU A C 1
ATOM 630 O O . LEU A 1 83 ? -5.730 11.271 11.764 1.00 53.03 83 LEU A O 1
ATOM 634 N N . LYS A 1 84 ? -7.636 11.641 12.882 1.00 52.66 84 LYS A N 1
ATOM 635 C CA . LYS A 1 84 ? -8.540 11.194 11.801 1.00 52.66 84 LYS A CA 1
ATOM 636 C C . LYS A 1 84 ? -8.691 12.129 10.602 1.00 52.66 84 LYS A C 1
ATOM 638 O O . LYS A 1 84 ? -9.382 11.750 9.664 1.00 52.66 84 LYS A O 1
ATOM 643 N N . THR A 1 85 ? -8.106 13.319 10.610 1.00 46.50 85 THR A N 1
ATOM 644 C CA . THR A 1 85 ? -8.443 14.351 9.612 1.00 46.50 85 THR A CA 1
ATOM 645 C C . THR A 1 85 ? -7.466 14.519 8.450 1.00 46.50 85 THR A C 1
ATOM 647 O O . THR A 1 85 ? -7.810 15.249 7.534 1.00 46.50 85 THR A O 1
ATOM 650 N N . SER A 1 86 ? -6.309 13.850 8.420 1.00 47.97 86 SER A N 1
ATOM 651 C CA . SER A 1 86 ? -5.296 14.149 7.382 1.00 47.97 86 SER A CA 1
ATOM 652 C C . SER A 1 86 ? -4.383 12.991 6.959 1.00 47.97 86 SER A C 1
ATOM 654 O O . SER A 1 86 ? -3.672 13.088 5.972 1.00 47.97 86 SER A O 1
ATOM 656 N N . MET A 1 87 ? -4.392 11.852 7.652 1.00 53.59 87 MET A N 1
ATOM 657 C CA . MET A 1 87 ? -3.251 10.926 7.563 1.00 53.59 87 MET A CA 1
ATOM 658 C C . MET A 1 87 ? -3.322 9.855 6.465 1.00 53.59 87 MET A C 1
ATOM 660 O O . MET A 1 87 ? -2.415 9.042 6.411 1.00 53.59 87 MET A O 1
ATOM 664 N N . SER A 1 88 ? -4.370 9.788 5.633 1.00 58.31 88 SER A N 1
ATOM 665 C CA . SER A 1 88 ? -4.477 8.716 4.614 1.00 58.31 88 SER A CA 1
ATOM 666 C C . SER A 1 88 ? -4.082 9.229 3.234 1.00 58.31 88 SER A C 1
ATOM 668 O O . SER A 1 88 ? -3.064 8.801 2.698 1.00 58.31 88 SER A O 1
ATOM 670 N N . ASP A 1 89 ? -4.834 10.195 2.708 1.00 63.78 89 ASP A N 1
ATOM 671 C CA . ASP A 1 89 ? -4.660 10.676 1.334 1.00 63.78 89 ASP A CA 1
ATOM 672 C C . ASP A 1 89 ? -3.374 11.499 1.176 1.00 63.78 89 ASP A C 1
ATOM 674 O O . ASP A 1 89 ? -2.590 11.229 0.271 1.00 63.78 89 ASP A O 1
ATOM 678 N N . GLU A 1 90 ? -3.083 12.408 2.116 1.00 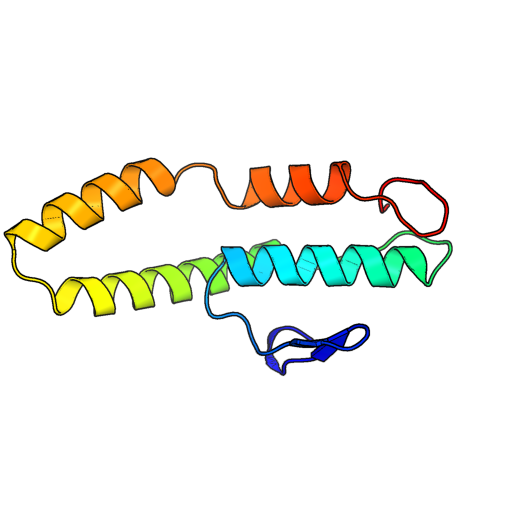68.94 90 GLU A N 1
ATOM 679 C CA . GLU A 1 90 ? -1.836 13.192 2.097 1.00 68.94 90 GLU A CA 1
ATOM 680 C C . GLU A 1 90 ? -0.602 12.295 2.263 1.00 68.94 90 GLU A C 1
ATOM 682 O O . GLU A 1 90 ? 0.426 12.521 1.629 1.00 68.94 90 GLU A O 1
ATOM 687 N N . SER A 1 91 ? -0.701 11.248 3.094 1.00 72.94 91 SER A N 1
ATOM 688 C CA . SER A 1 91 ? 0.403 10.297 3.283 1.00 72.94 91 SER A CA 1
ATOM 689 C C . SER A 1 91 ? 0.674 9.481 2.022 1.00 72.94 91 SER A C 1
ATOM 691 O O . SER A 1 91 ? 1.829 9.289 1.660 1.00 72.94 91 SER A O 1
ATOM 693 N N . LEU A 1 92 ? -0.388 9.054 1.329 1.00 74.88 92 LEU A N 1
ATOM 694 C CA . LEU A 1 92 ? -0.297 8.280 0.099 1.00 74.88 92 LEU A CA 1
ATOM 695 C C . LEU A 1 92 ? 0.349 9.114 -1.009 1.00 74.88 92 LEU A C 1
ATOM 697 O O . LEU A 1 92 ? 1.267 8.654 -1.683 1.00 74.88 92 LEU A O 1
ATOM 701 N N . GLU A 1 93 ? -0.107 10.355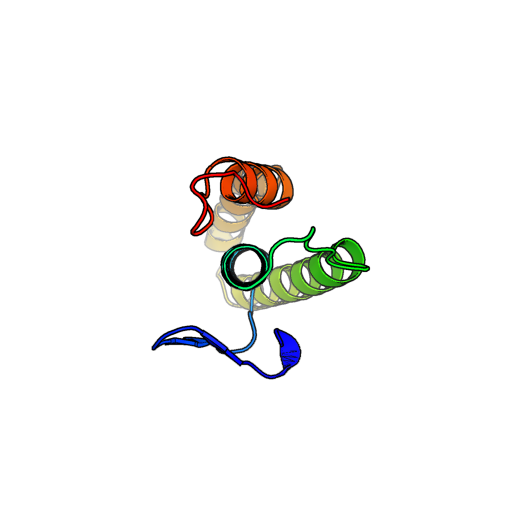 -1.170 1.00 80.50 93 GLU A N 1
ATOM 702 C CA . GLU A 1 93 ? 0.441 11.287 -2.150 1.00 80.50 93 GLU A CA 1
ATOM 703 C C . GLU A 1 93 ? 1.908 11.621 -1.851 1.00 80.50 93 GLU A C 1
ATOM 705 O O . GLU A 1 93 ? 2.747 11.618 -2.754 1.00 80.50 93 GLU A O 1
ATOM 710 N N . TYR A 1 94 ? 2.246 11.853 -0.582 1.00 80.75 94 TYR A N 1
ATOM 711 C CA . TYR A 1 94 ? 3.621 12.113 -0.174 1.00 80.75 94 TYR A CA 1
ATOM 712 C C . TYR A 1 94 ? 4.538 10.905 -0.411 1.00 80.75 94 TYR A C 1
ATOM 714 O O . TYR A 1 94 ? 5.634 11.058 -0.954 1.00 80.75 94 TYR A O 1
ATOM 722 N N . GLU A 1 95 ? 4.103 9.696 -0.049 1.00 81.31 95 GLU A N 1
ATOM 723 C CA . GLU A 1 95 ? 4.885 8.474 -0.250 1.00 81.31 95 GLU A CA 1
ATOM 724 C C . GLU A 1 95 ? 5.121 8.195 -1.737 1.00 81.31 95 GLU A C 1
ATOM 726 O O . GLU A 1 95 ? 6.254 7.919 -2.127 1.00 81.31 95 GLU A O 1
ATOM 731 N N . ILE A 1 96 ? 4.104 8.344 -2.594 1.00 82.38 96 ILE A N 1
ATOM 732 C CA . ILE A 1 96 ? 4.277 8.174 -4.046 1.00 82.38 96 ILE A CA 1
ATOM 733 C C . ILE A 1 96 ? 5.292 9.186 -4.587 1.00 82.38 96 ILE A C 1
ATOM 735 O O . ILE A 1 96 ? 6.205 8.806 -5.317 1.00 82.38 96 ILE A O 1
ATOM 739 N N . ASN A 1 97 ? 5.181 10.455 -4.185 1.00 81.69 97 ASN A N 1
ATOM 740 C CA . ASN A 1 97 ? 6.042 11.525 -4.690 1.00 81.69 97 ASN A CA 1
ATOM 741 C C . ASN A 1 97 ? 7.489 11.477 -4.173 1.00 81.69 97 ASN A C 1
ATOM 743 O O . ASN A 1 97 ? 8.369 12.107 -4.760 1.00 81.69 97 ASN A O 1
ATOM 747 N N . THR A 1 98 ? 7.756 10.745 -3.091 1.00 82.19 98 THR A N 1
ATOM 748 C CA . THR A 1 98 ? 9.101 10.615 -2.501 1.00 82.19 98 THR A CA 1
ATOM 749 C C . THR A 1 98 ? 9.808 9.307 -2.853 1.00 82.19 98 THR A C 1
ATOM 751 O O . THR A 1 98 ? 10.996 9.156 -2.558 1.00 82.19 98 THR A O 1
ATOM 754 N N . LEU A 1 99 ? 9.119 8.371 -3.510 1.00 81.00 99 LEU A N 1
ATOM 755 C CA . LEU A 1 99 ? 9.707 7.124 -3.988 1.00 81.00 99 LEU A CA 1
ATOM 756 C C . LEU A 1 99 ? 10.391 7.290 -5.343 1.00 81.00 99 LEU A C 1
ATOM 758 O O . LEU A 1 99 ? 9.981 8.088 -6.182 1.00 81.00 99 LEU A O 1
ATOM 762 N N . TYR A 1 100 ? 11.413 6.466 -5.570 1.00 77.19 100 TYR A N 1
ATOM 763 C CA . TYR A 1 100 ? 12.104 6.356 -6.850 1.00 77.19 100 TYR A CA 1
ATOM 764 C C . TYR A 1 100 ? 11.913 4.955 -7.424 1.00 77.19 100 TYR A C 1
ATOM 766 O O . TYR A 1 100 ? 12.079 3.952 -6.730 1.00 77.19 100 TYR A O 1
ATOM 774 N N . THR A 1 101 ? 11.580 4.895 -8.707 1.00 76.88 101 THR A N 1
ATOM 775 C CA . THR A 1 101 ? 11.594 3.663 -9.504 1.00 76.88 101 THR A CA 1
ATOM 776 C C . THR A 1 101 ? 13.029 3.249 -9.840 1.00 76.88 101 THR A C 1
ATOM 778 O O . THR A 1 101 ? 13.968 4.032 -9.674 1.00 76.88 101 THR A O 1
ATOM 781 N N . SER A 1 102 ? 13.222 2.043 -10.386 1.00 74.62 102 SER A N 1
ATOM 782 C CA . SER A 1 102 ? 14.538 1.569 -10.855 1.00 74.62 102 SER A CA 1
ATOM 783 C C . SER A 1 102 ? 15.226 2.497 -11.866 1.00 74.62 102 SER A C 1
ATOM 785 O O . SER A 1 102 ? 16.450 2.482 -11.966 1.00 74.62 102 SER A O 1
ATOM 787 N N . ASN A 1 103 ? 14.465 3.339 -12.571 1.00 73.81 103 ASN A N 1
ATOM 788 C CA . ASN A 1 103 ? 14.992 4.328 -13.514 1.00 73.81 103 ASN A CA 1
ATOM 789 C C . ASN A 1 103 ? 15.329 5.681 -12.850 1.00 73.81 103 ASN A C 1
ATOM 791 O O . ASN A 1 103 ? 15.646 6.644 -13.544 1.00 73.81 103 ASN A O 1
ATOM 795 N N . GLY A 1 104 ? 15.249 5.778 -11.517 1.00 76.25 104 GLY A N 1
ATOM 796 C CA . GLY A 1 104 ? 15.582 6.983 -10.751 1.00 76.25 104 GLY A CA 1
ATOM 797 C C . GLY A 1 104 ? 14.548 8.106 -10.856 1.00 76.25 104 GLY A C 1
ATOM 798 O O . GLY A 1 104 ? 14.853 9.246 -10.519 1.00 76.25 104 GLY A O 1
ATOM 799 N N . GLN A 1 105 ? 13.337 7.803 -11.327 1.00 75.75 105 GLN A N 1
ATOM 800 C CA . GLN A 1 105 ? 12.233 8.758 -11.457 1.00 75.75 105 GLN A CA 1
ATOM 801 C C . GLN A 1 105 ? 11.107 8.416 -10.485 1.00 75.75 105 GLN A C 1
ATOM 803 O O . GLN A 1 105 ? 10.912 7.243 -10.152 1.00 75.75 105 GLN A O 1
ATOM 808 N N . THR A 1 106 ? 10.349 9.426 -10.067 1.00 78.62 106 THR A N 1
ATOM 809 C CA . THR A 1 106 ? 9.099 9.236 -9.325 1.00 78.62 106 THR A CA 1
ATOM 810 C C . THR A 1 106 ? 8.134 8.361 -10.139 1.00 78.62 106 THR A C 1
ATOM 812 O O . THR A 1 106 ? 8.058 8.547 -11.358 1.00 78.62 106 THR A O 1
ATOM 815 N N . PRO A 1 107 ? 7.432 7.392 -9.520 1.00 75.69 107 PRO A N 1
ATOM 816 C CA . PRO A 1 107 ? 6.446 6.571 -10.216 1.00 75.69 107 PRO A CA 1
ATOM 817 C C . PRO A 1 107 ? 5.395 7.430 -10.936 1.00 75.69 107 PRO A C 1
ATOM 819 O O . PRO A 1 107 ? 4.803 8.318 -10.325 1.00 75.69 107 PRO A O 1
ATOM 822 N N . LEU A 1 108 ? 5.190 7.146 -12.228 1.00 60.88 108 LEU A N 1
ATOM 823 C CA . LEU A 1 108 ? 4.169 7.751 -13.096 1.00 60.88 108 LEU A CA 1
ATOM 824 C C . LEU A 1 108 ? 2.888 6.918 -13.136 1.00 60.88 108 LEU A C 1
ATOM 826 O O . LEU A 1 108 ? 3.003 5.666 -13.165 1.00 60.88 108 LEU A O 1
#

Mean predicted aligned error: 8.32 Å

Radius of gyration: 16.65 Å; Cα contacts (8 Å, |Δi|>4): 87; chains: 1; bounding box: 32×27×50 Å

InterPro domains:
  IPR012833 Ribonucleoside-triphosphate reductase, anaerobic [PF13597] (1-107)

Sequence (108 aa):
MLHNGFEIGNANVTSPKSIQTASAQLVQIIANVSSSQYGGCTVDRVTNYLVHMHDITKNNIEISQSNLSKNLKLIVMLINKSLKTSMSDESLEYEINTLYTSNGQTPL

pLDDT: mean 77.88, std 10.6, range [46.5, 93.44]

Foldseek 3Di:
DQQCFDDDDNDTGHRDQALQSVLVVVLSVLQVVLQVDVDADDDPPVVVVSVVRHVSNVVVLVVVLVPDDPVVNVVSVVVCVVVVPDCRPVVSVVSQCPDAHPVRDRHD

Secondary structure (DSSP, 8-state):
-TTT-EEETTEEEPPPSSHHHHHHHHHHHHHHHHHH-SS----TTHHHHHHHHHHHHHHHHHHHHHTS-HHHHHHHHHHHHHHTTTTTHHHHHHHHHH---TTSS---

Nearest PDB structures (foldseek):
  1h7b-assembly1_A  TM=7.999E-01  e=3.228E-05  Tequatrovirus T4
  1h7a-assembly1_A  TM=7.961E-01  e=7.741E-05  Tequatrovirus T4
  1h78-assembly1_A-2  TM=7.293E-01  e=5.418E-03  Tequatrovirus T4
  4coj-assembly1_B  TM=7.610E-01  e=4.336E+00  Thermotoga maritima MSB8

Solvent-accessible surface area (backbone atoms only — not comparable to full-atom values): 6278 Å² total; per-residue (Å²): 97,63,85,80,26,48,76,56,94,93,44,80,42,68,50,58,79,31,40,64,52,42,45,56,53,49,49,54,49,48,44,52,51,32,43,74,45,98,59,73,61,84,75,81,67,51,65,66,52,48,53,54,30,43,52,50,32,49,52,54,50,52,60,57,43,70,78,45,57,78,73,57,39,54,55,52,49,54,55,49,61,74,55,68,80,58,68,58,67,59,46,47,54,50,53,47,68,71,39,67,23,81,84,73,40,57,62,78

Organism: Staphylococcus aureus (NCBI:txid1280)